Protein AF-A0A8S9JZI7-F1 (afdb_monomer_lite)

Structure (mmCIF, N/CA/C/O backbone):
data_AF-A0A8S9JZI7-F1
#
_entry.id   AF-A0A8S9JZI7-F1
#
loop_
_atom_site.group_PDB
_atom_site.id
_atom_site.type_symbol
_atom_site.label_atom_id
_atom_site.label_alt_id
_atom_site.label_comp_id
_atom_site.label_asym_id
_atom_site.label_entity_id
_atom_site.label_seq_id
_atom_site.pdbx_PDB_ins_code
_atom_site.Cartn_x
_atom_site.Cartn_y
_atom_site.Cartn_z
_atom_site.occupancy
_atom_site.B_iso_or_equiv
_atom_site.auth_seq_id
_atom_site.auth_comp_id
_atom_site.auth_asym_id
_atom_site.auth_atom_id
_atom_site.pdbx_PDB_model_num
ATOM 1 N N . MET A 1 1 ? 31.780 37.799 -27.911 1.00 49.28 1 MET A N 1
ATOM 2 C CA . MET A 1 1 ? 31.728 36.341 -27.677 1.00 49.28 1 MET A CA 1
ATOM 3 C C . MET A 1 1 ? 30.339 35.995 -27.169 1.00 49.28 1 MET A C 1
ATOM 5 O O . MET A 1 1 ? 29.979 36.410 -26.078 1.00 49.28 1 MET A O 1
ATOM 9 N N . THR A 1 2 ? 29.505 35.386 -28.007 1.00 60.00 2 THR A N 1
ATOM 10 C CA . THR A 1 2 ? 28.070 35.192 -27.744 1.00 60.00 2 THR A CA 1
ATOM 11 C C . THR A 1 2 ? 27.805 33.895 -26.982 1.00 60.00 2 THR A C 1
ATOM 13 O O . THR A 1 2 ? 28.453 32.881 -27.229 1.00 60.00 2 THR A O 1
ATOM 16 N N . ILE A 1 3 ? 26.793 33.916 -26.108 1.00 60.69 3 ILE A N 1
ATOM 17 C CA . ILE A 1 3 ? 26.336 32.800 -25.248 1.00 60.69 3 ILE A CA 1
ATOM 18 C C . ILE A 1 3 ? 26.165 31.471 -26.009 1.00 60.69 3 ILE A C 1
ATOM 20 O O . ILE A 1 3 ? 26.388 30.399 -25.453 1.00 60.69 3 ILE A O 1
ATOM 24 N N . ARG A 1 4 ? 25.846 31.527 -27.308 1.00 58.03 4 ARG A N 1
ATOM 25 C CA . ARG A 1 4 ? 25.721 30.343 -28.171 1.00 58.03 4 ARG A CA 1
ATOM 26 C C . ARG A 1 4 ? 27.031 29.548 -28.316 1.00 58.03 4 ARG A C 1
ATOM 28 O O . ARG A 1 4 ? 26.966 28.330 -28.414 1.00 58.03 4 ARG A O 1
ATOM 35 N N . SER A 1 5 ? 28.194 30.204 -28.248 1.00 60.47 5 SER A N 1
ATOM 36 C CA . SER A 1 5 ? 29.512 29.550 -28.326 1.00 60.47 5 SER A CA 1
ATOM 37 C C . SER A 1 5 ? 29.812 28.694 -27.090 1.00 60.47 5 SER A C 1
ATOM 39 O O . SER A 1 5 ? 30.299 27.576 -27.217 1.00 60.47 5 SER A O 1
ATOM 41 N N . LEU A 1 6 ? 29.446 29.175 -25.897 1.00 61.09 6 LEU A N 1
ATOM 42 C CA . LEU A 1 6 ? 29.670 28.470 -24.626 1.00 61.09 6 LEU A CA 1
ATOM 43 C C . LEU A 1 6 ? 28.829 27.187 -24.514 1.00 61.09 6 LEU A C 1
ATOM 45 O O . LEU A 1 6 ? 29.288 26.167 -24.003 1.00 61.09 6 LEU A O 1
ATOM 49 N N . ILE A 1 7 ? 27.600 27.223 -25.037 1.00 61.91 7 ILE A N 1
ATOM 50 C CA . ILE A 1 7 ? 26.684 26.073 -25.044 1.00 61.91 7 ILE A CA 1
ATOM 51 C C . ILE A 1 7 ? 27.202 24.957 -25.966 1.00 61.91 7 ILE A C 1
ATOM 53 O O . ILE A 1 7 ? 26.984 23.774 -25.702 1.00 61.91 7 ILE A O 1
ATOM 57 N N . GLN A 1 8 ? 27.906 25.314 -27.040 1.00 60.41 8 GLN A N 1
ATOM 58 C CA . GLN A 1 8 ? 28.444 24.355 -28.005 1.00 60.41 8 GLN A CA 1
ATOM 59 C C . GLN A 1 8 ? 29.734 23.688 -27.494 1.00 60.41 8 GLN A C 1
ATOM 61 O O . GLN A 1 8 ? 29.970 22.506 -27.752 1.00 60.41 8 GLN A O 1
ATOM 66 N N . GLU A 1 9 ? 30.516 24.404 -26.687 1.00 58.91 9 GLU A N 1
ATOM 67 C CA . GLU A 1 9 ? 31.754 23.911 -26.076 1.00 58.91 9 GLU A CA 1
ATOM 68 C C . GLU A 1 9 ? 31.496 22.946 -24.905 1.00 58.91 9 GLU A C 1
ATOM 70 O O . GLU A 1 9 ? 32.147 21.906 -24.801 1.00 58.91 9 GLU A O 1
ATOM 75 N N . LEU A 1 10 ? 30.451 23.195 -24.104 1.00 58.09 10 LEU A N 1
ATOM 76 C CA . LEU A 1 10 ? 29.973 22.250 -23.082 1.00 58.09 10 LEU A CA 1
ATOM 77 C C . LEU A 1 10 ? 29.383 20.961 -23.676 1.00 58.09 10 LEU A C 1
ATOM 79 O O . LEU A 1 10 ? 29.421 19.915 -23.033 1.00 58.09 10 LEU A O 1
ATOM 83 N N . ARG A 1 11 ? 28.865 21.009 -24.910 1.00 58.34 11 ARG A N 1
ATOM 84 C CA . ARG A 1 11 ? 28.308 19.837 -25.605 1.00 58.34 11 ARG A CA 1
ATOM 85 C C . ARG A 1 11 ? 29.386 18.961 -26.267 1.00 58.34 11 ARG A C 1
ATOM 87 O O . ARG A 1 11 ? 29.094 17.827 -26.626 1.00 58.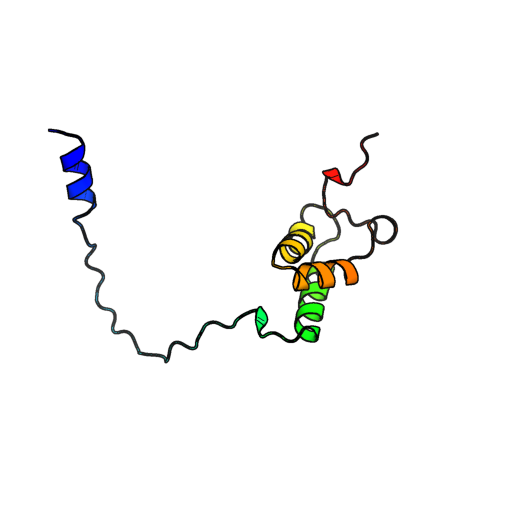34 11 ARG A O 1
ATOM 94 N N . SER A 1 12 ? 30.623 19.451 -26.397 1.00 50.41 12 SER A N 1
ATOM 95 C CA . SER A 1 12 ? 31.685 18.798 -27.186 1.00 50.41 12 SER A CA 1
ATOM 96 C C . SER A 1 12 ? 32.768 18.099 -26.353 1.00 50.41 12 SER A C 1
ATOM 98 O O . SER A 1 12 ? 33.760 17.640 -26.913 1.00 50.41 12 SER A O 1
ATOM 100 N N . ARG A 1 13 ? 32.603 17.976 -25.029 1.00 50.75 13 ARG A N 1
ATOM 101 C CA . ARG A 1 13 ? 33.487 17.160 -24.180 1.00 50.75 13 ARG A CA 1
ATOM 102 C C . ARG A 1 13 ? 32.827 15.825 -23.821 1.00 50.75 13 ARG A C 1
ATOM 104 O O . ARG A 1 13 ? 32.206 15.728 -22.765 1.00 50.75 13 ARG A O 1
ATOM 111 N N . PRO A 1 14 ? 32.988 14.765 -24.631 1.00 49.59 14 PRO A N 1
ATOM 112 C CA . PRO A 1 14 ? 32.847 13.421 -24.109 1.00 49.59 14 PRO A CA 1
ATOM 113 C C . PRO A 1 14 ? 34.036 13.171 -23.178 1.00 49.59 14 PRO A C 1
ATOM 115 O O . PRO A 1 14 ? 35.192 13.110 -23.602 1.00 49.59 14 PRO A O 1
AT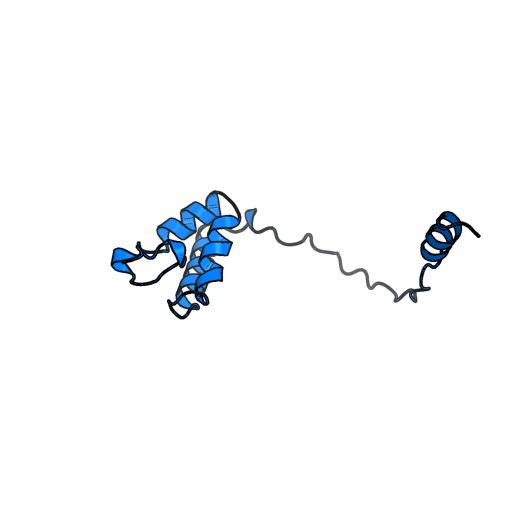OM 118 N N . HIS A 1 15 ? 33.751 13.074 -21.882 1.00 44.50 15 HIS A N 1
ATOM 119 C CA . HIS A 1 15 ? 34.678 12.504 -20.917 1.00 44.50 15 HIS A CA 1
ATOM 120 C C . HIS A 1 15 ? 35.086 11.132 -21.469 1.00 44.50 15 HIS A C 1
ATOM 122 O O . HIS A 1 15 ? 34.227 10.283 -21.703 1.00 44.50 15 HIS A O 1
ATOM 128 N N . ARG A 1 16 ? 36.376 10.941 -21.760 1.00 54.56 16 ARG A N 1
ATOM 129 C CA . ARG A 1 16 ? 36.930 9.660 -22.207 1.00 54.56 16 ARG A CA 1
ATOM 130 C C . ARG A 1 16 ? 36.771 8.667 -21.059 1.00 54.56 16 ARG A C 1
ATOM 132 O O . ARG A 1 16 ? 37.642 8.559 -20.202 1.00 54.56 16 ARG A O 1
ATOM 139 N N . VAL A 1 17 ? 35.620 8.008 -21.005 1.00 48.28 17 VAL A N 1
ATOM 140 C CA . VAL A 1 17 ? 35.385 6.873 -20.122 1.00 48.28 17 VAL A CA 1
ATOM 141 C C . VAL A 1 17 ? 36.163 5.711 -20.724 1.00 48.28 17 VAL A C 1
ATOM 143 O O . VAL A 1 17 ? 36.032 5.391 -21.906 1.00 48.28 17 VAL A O 1
ATOM 146 N N . VAL A 1 18 ? 37.072 5.173 -19.920 1.00 50.56 18 VAL A N 1
ATOM 147 C CA . VAL A 1 18 ? 37.832 3.960 -20.205 1.00 50.56 18 VAL A CA 1
ATOM 148 C C . VAL A 1 18 ? 36.837 2.874 -20.618 1.00 50.56 18 VAL A C 1
ATOM 150 O O . VAL A 1 18 ? 35.838 2.670 -19.935 1.00 50.56 18 VAL A O 1
ATOM 153 N N . HIS A 1 19 ? 37.085 2.211 -21.749 1.00 45.03 19 HIS A N 1
ATOM 154 C CA . HIS A 1 19 ? 36.379 0.986 -22.119 1.00 45.03 19 HIS A CA 1
ATOM 155 C C . HIS A 1 19 ? 36.740 -0.080 -21.077 1.00 45.03 19 HIS A C 1
ATOM 157 O O . HIS A 1 19 ? 37.719 -0.808 -21.228 1.00 45.03 19 HIS A O 1
ATOM 163 N N . GLU A 1 20 ? 35.991 -0.122 -19.981 1.00 44.22 20 GLU A N 1
ATOM 164 C CA . GLU A 1 20 ? 35.992 -1.271 -19.094 1.00 44.22 20 GLU A CA 1
ATOM 165 C C . GLU A 1 20 ? 35.313 -2.397 -19.865 1.00 44.22 20 GLU A C 1
ATOM 167 O O . GLU A 1 20 ? 34.196 -2.240 -20.365 1.00 44.22 20 GLU A O 1
ATOM 172 N N . ALA A 1 21 ? 36.058 -3.478 -20.090 1.00 50.47 21 ALA A N 1
ATOM 173 C CA . ALA A 1 21 ? 35.602 -4.631 -20.841 1.00 50.47 21 ALA A CA 1
ATOM 174 C C . ALA A 1 21 ? 34.310 -5.149 -20.205 1.00 50.47 21 ALA A C 1
ATOM 176 O O . ALA A 1 21 ? 34.338 -5.790 -19.157 1.00 50.47 21 ALA A O 1
ATOM 177 N N . ALA A 1 22 ? 33.179 -4.833 -20.837 1.00 51.97 22 ALA A N 1
ATOM 178 C CA . ALA A 1 22 ? 31.879 -5.328 -20.442 1.00 51.97 22 ALA A CA 1
ATOM 179 C C . ALA A 1 22 ? 31.900 -6.850 -20.584 1.00 51.97 22 ALA A C 1
ATOM 181 O O . ALA A 1 22 ? 31.768 -7.398 -21.682 1.00 51.97 22 ALA A O 1
ATOM 182 N N . S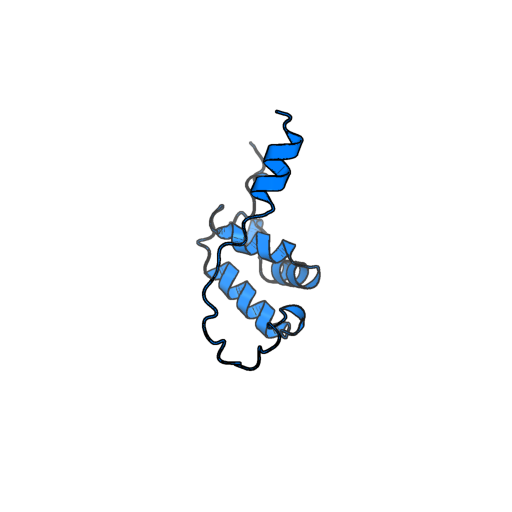ER A 1 23 ? 32.085 -7.538 -19.460 1.00 54.94 23 SER A N 1
ATOM 183 C CA . SER A 1 23 ? 31.632 -8.908 -19.313 1.00 54.94 23 SER A CA 1
ATOM 184 C C . SER A 1 23 ? 30.156 -8.902 -19.696 1.00 54.94 23 SER A C 1
ATOM 186 O O . SER A 1 23 ? 29.315 -8.310 -19.026 1.00 54.94 23 SER A O 1
ATOM 188 N N . THR A 1 24 ? 29.854 -9.478 -20.858 1.00 53.38 24 THR A N 1
ATOM 189 C CA . THR A 1 24 ? 28.485 -9.634 -21.342 1.00 53.38 24 THR A CA 1
ATOM 190 C C . THR A 1 24 ? 27.836 -10.705 -20.477 1.00 53.38 24 THR A C 1
ATOM 192 O O . THR A 1 24 ? 27.792 -11.879 -20.835 1.00 53.38 24 THR A O 1
ATOM 195 N N . THR A 1 25 ? 27.389 -10.323 -19.285 1.00 63.78 25 THR A N 1
ATOM 196 C CA . T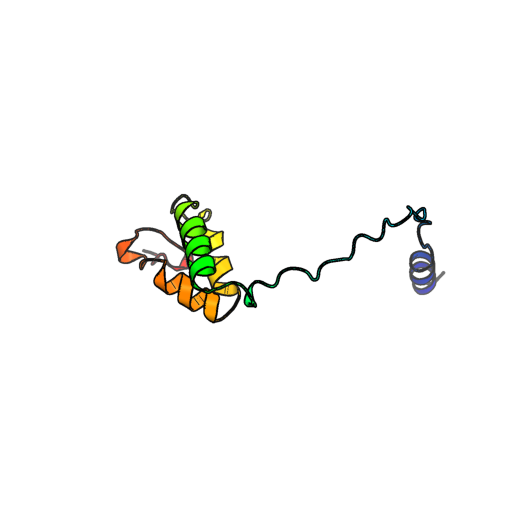HR A 1 25 ? 26.305 -11.042 -18.634 1.00 63.78 25 THR A CA 1
ATOM 197 C C . THR A 1 25 ? 25.078 -10.844 -19.526 1.00 63.78 25 THR A C 1
ATOM 199 O O . THR A 1 25 ? 24.836 -9.718 -19.972 1.00 63.78 25 THR A O 1
ATOM 202 N N . PRO A 1 26 ? 24.325 -11.901 -19.879 1.00 60.59 26 PRO A N 1
ATOM 203 C CA . PRO A 1 26 ? 23.056 -11.704 -20.559 1.00 60.59 26 PRO A CA 1
ATOM 204 C C . PRO A 1 26 ? 22.221 -10.798 -19.655 1.00 60.59 26 PRO A C 1
ATOM 206 O O . PRO A 1 26 ? 21.925 -11.161 -18.517 1.00 60.59 26 PRO A O 1
ATOM 209 N N . VAL A 1 27 ? 21.943 -9.582 -20.123 1.00 66.38 27 VAL A N 1
ATOM 210 C CA . VAL A 1 27 ? 21.113 -8.622 -19.401 1.00 66.38 27 VAL A CA 1
ATOM 211 C C . VAL A 1 27 ? 19.716 -9.219 -19.400 1.00 66.38 27 VAL A C 1
ATOM 213 O O . VAL A 1 27 ? 18.994 -9.136 -20.390 1.00 66.38 27 VAL A O 1
ATOM 216 N N . SER A 1 28 ? 19.377 -9.919 -18.322 1.00 74.69 28 SER A N 1
ATOM 217 C CA . SER A 1 28 ? 18.021 -10.377 -18.066 1.00 74.69 28 SER A CA 1
ATOM 218 C C . SER A 1 28 ? 17.111 -9.155 -18.130 1.00 74.69 28 SER A C 1
ATOM 220 O O . SER A 1 28 ? 17.421 -8.133 -17.511 1.00 74.69 28 SER A O 1
ATOM 222 N N . GLU A 1 29 ? 16.008 -9.246 -18.874 1.00 80.69 29 GLU A N 1
ATOM 223 C CA . GLU A 1 29 ? 14.982 -8.204 -18.846 1.00 80.69 29 GLU A CA 1
ATOM 224 C C . GLU A 1 29 ? 14.617 -7.892 -17.382 1.00 80.69 29 GLU A C 1
ATOM 226 O O . GLU A 1 29 ? 14.469 -8.818 -16.572 1.00 80.69 29 GLU A O 1
ATOM 231 N N . PRO A 1 30 ? 14.512 -6.606 -17.005 1.00 79.75 30 PRO A N 1
ATOM 232 C CA . PRO A 1 30 ? 14.188 -6.236 -15.639 1.00 79.75 30 PRO A CA 1
ATOM 233 C C . PRO A 1 30 ? 12.805 -6.779 -15.281 1.00 79.75 30 PRO A C 1
ATOM 235 O O . PRO A 1 30 ? 11.842 -6.612 -16.032 1.00 79.75 30 PRO A O 1
ATOM 238 N N . PHE A 1 31 ? 12.710 -7.412 -14.112 1.00 84.88 31 PHE A N 1
ATOM 239 C CA . PHE A 1 31 ? 11.456 -7.961 -13.607 1.00 84.88 31 PHE A CA 1
ATOM 240 C C . PHE A 1 31 ? 10.356 -6.894 -13.581 1.00 84.88 31 PHE A C 1
ATOM 242 O O . PHE A 1 31 ? 10.547 -5.791 -13.055 1.00 84.88 31 PHE A O 1
ATOM 249 N N . ARG A 1 32 ? 9.183 -7.231 -14.124 1.00 88.50 32 ARG A N 1
ATOM 250 C CA . ARG A 1 32 ? 8.036 -6.325 -14.164 1.00 88.50 32 ARG A CA 1
ATOM 251 C C . ARG A 1 32 ? 7.093 -6.643 -13.017 1.00 88.50 32 ARG A C 1
ATOM 253 O O . ARG A 1 32 ? 6.536 -7.729 -12.941 1.00 88.50 32 ARG A O 1
ATOM 260 N N . TRP A 1 33 ? 6.803 -5.647 -12.185 1.00 88.88 33 TRP A N 1
ATOM 261 C CA . TRP A 1 33 ? 5.802 -5.761 -11.116 1.00 88.88 33 TRP A CA 1
ATOM 262 C C . TRP A 1 33 ? 4.409 -6.191 -11.599 1.00 88.88 33 TRP A C 1
ATOM 264 O O . TRP A 1 33 ? 3.626 -6.693 -10.803 1.00 88.88 33 TRP A O 1
ATOM 274 N N . SER A 1 34 ? 4.092 -5.998 -12.883 1.00 86.25 34 SER A N 1
ATOM 275 C CA . SER A 1 34 ? 2.847 -6.460 -13.509 1.00 86.25 34 SER A CA 1
ATOM 276 C C . SER A 1 34 ? 2.783 -7.970 -13.747 1.00 86.25 34 SER A C 1
ATOM 278 O O . SER A 1 34 ? 1.702 -8.480 -14.006 1.00 86.25 34 SER A O 1
ATOM 280 N N . GLU A 1 35 ? 3.920 -8.663 -13.729 1.00 90.62 35 GLU A N 1
ATOM 281 C CA . GLU A 1 35 ? 4.003 -10.122 -13.892 1.00 90.62 35 GLU A CA 1
ATOM 282 C C . GLU A 1 35 ? 3.949 -10.847 -12.541 1.00 90.62 35 GLU A C 1
ATOM 284 O O . GLU A 1 35 ? 3.867 -12.072 -12.495 1.00 90.62 35 GLU A O 1
ATOM 289 N N . LEU A 1 36 ? 3.992 -10.096 -11.435 1.00 90.94 36 LEU A N 1
ATOM 290 C CA . LEU A 1 36 ? 3.876 -10.651 -10.097 1.00 90.94 36 LEU A CA 1
ATOM 291 C C . LEU A 1 36 ? 2.434 -11.147 -9.863 1.00 90.94 36 LEU A C 1
ATOM 293 O O . LEU A 1 36 ? 1.504 -10.362 -10.056 1.00 90.94 36 LEU A O 1
ATOM 297 N N . PRO A 1 37 ? 2.234 -12.397 -9.403 1.00 93.44 37 PRO A N 1
ATOM 298 C CA . PRO A 1 37 ? 0.935 -12.867 -8.934 1.00 93.44 37 PRO A CA 1
ATOM 299 C C . PRO A 1 37 ? 0.354 -11.954 -7.849 1.00 93.44 37 PRO A C 1
ATOM 301 O O . PRO A 1 37 ? 1.080 -11.477 -6.968 1.00 93.44 37 PRO A O 1
ATOM 304 N N . ASP A 1 38 ? -0.962 -11.748 -7.883 1.00 92.56 38 ASP A N 1
ATOM 305 C CA . ASP A 1 38 ? -1.657 -10.854 -6.954 1.00 92.56 38 ASP A CA 1
ATOM 306 C C . ASP A 1 38 ? -1.492 -11.304 -5.494 1.00 92.56 38 ASP A C 1
ATOM 308 O O . ASP A 1 38 ? -1.436 -10.465 -4.597 1.00 92.56 38 ASP A O 1
ATOM 312 N N . GLU A 1 39 ? -1.360 -12.608 -5.234 1.00 94.50 39 GLU A N 1
ATOM 313 C CA . GLU A 1 39 ? -1.116 -13.168 -3.901 1.00 94.50 39 GLU A CA 1
ATOM 314 C C . GLU A 1 39 ? 0.217 -12.679 -3.328 1.00 94.50 39 GLU A C 1
ATOM 316 O O . GLU A 1 39 ? 0.278 -12.210 -2.190 1.00 94.50 39 GLU A O 1
ATOM 321 N N . LEU A 1 40 ? 1.277 -12.703 -4.140 1.00 95.19 40 LEU A N 1
ATOM 322 C CA . LEU A 1 40 ? 2.585 -12.198 -3.727 1.00 95.19 40 LEU A CA 1
ATOM 323 C C . LEU A 1 40 ? 2.564 -10.678 -3.570 1.00 95.19 40 LEU A C 1
ATOM 325 O O . LEU A 1 40 ? 3.158 -10.144 -2.633 1.00 95.19 40 LEU A O 1
ATOM 329 N N . LEU A 1 41 ? 1.846 -9.970 -4.444 1.00 94.69 41 LEU A N 1
ATOM 330 C CA . LEU A 1 41 ? 1.677 -8.528 -4.307 1.00 94.69 41 LEU A CA 1
ATOM 331 C C . LEU A 1 41 ? 0.957 -8.168 -2.997 1.00 94.69 41 LEU A C 1
ATOM 333 O O . LEU A 1 41 ? 1.391 -7.261 -2.286 1.00 94.69 41 LEU A O 1
ATOM 337 N N . ARG A 1 42 ? -0.102 -8.902 -2.637 1.00 95.75 42 ARG A N 1
ATOM 338 C CA . ARG A 1 42 ? -0.813 -8.744 -1.357 1.00 95.75 42 ARG A CA 1
ATOM 339 C C . ARG A 1 42 ? 0.121 -8.944 -0.176 1.00 95.75 42 ARG A C 1
ATOM 341 O O . ARG A 1 42 ? 0.138 -8.107 0.721 1.00 95.75 42 ARG A O 1
ATOM 348 N N . GLU A 1 43 ? 0.924 -10.003 -0.184 1.00 96.31 43 GLU A N 1
ATOM 349 C CA . GLU A 1 43 ? 1.880 -10.252 0.892 1.00 96.31 43 GLU A CA 1
ATOM 350 C C . GLU A 1 43 ? 2.906 -9.127 1.049 1.00 96.31 43 GLU A C 1
ATOM 352 O O . GLU A 1 43 ? 3.241 -8.741 2.171 1.00 96.31 43 GLU A O 1
ATOM 357 N N . ILE A 1 44 ? 3.419 -8.591 -0.061 1.00 95.06 44 ILE A N 1
ATOM 358 C CA . ILE A 1 44 ? 4.345 -7.455 -0.035 1.00 95.06 44 ILE A CA 1
ATOM 359 C C . ILE A 1 44 ? 3.659 -6.243 0.595 1.00 95.06 44 ILE A C 1
ATOM 361 O O . ILE A 1 44 ? 4.223 -5.618 1.489 1.00 95.06 44 ILE A O 1
ATOM 365 N N . LEU A 1 45 ? 2.432 -5.936 0.180 1.00 94.50 45 LEU A N 1
ATOM 366 C CA . LEU A 1 45 ? 1.671 -4.804 0.705 1.00 94.50 45 LEU A CA 1
ATOM 367 C C . LEU A 1 45 ? 1.304 -4.973 2.189 1.00 94.50 45 LEU A C 1
ATOM 369 O O . LEU A 1 45 ? 1.356 -3.994 2.931 1.00 94.50 45 LEU A O 1
ATOM 373 N N . ILE A 1 46 ? 1.008 -6.194 2.650 1.00 94.75 46 ILE A N 1
ATOM 374 C CA . ILE A 1 46 ? 0.830 -6.498 4.079 1.00 94.75 46 ILE A CA 1
ATOM 375 C C . ILE A 1 46 ? 2.128 -6.218 4.832 1.00 94.75 46 ILE A C 1
ATOM 377 O O . ILE A 1 46 ? 2.105 -5.531 5.850 1.00 94.75 46 ILE A O 1
ATOM 381 N N . ARG A 1 47 ? 3.272 -6.691 4.318 1.00 95.00 47 ARG A N 1
ATOM 382 C CA . ARG A 1 47 ? 4.575 -6.423 4.941 1.00 95.00 47 ARG A CA 1
ATOM 383 C C . ARG A 1 47 ? 4.846 -4.923 5.035 1.00 95.00 47 ARG A C 1
ATOM 385 O O . ARG A 1 47 ? 5.245 -4.471 6.103 1.00 95.00 47 ARG A O 1
ATOM 392 N N . VAL A 1 48 ? 4.561 -4.160 3.978 1.00 93.31 48 VAL A N 1
ATOM 393 C CA . VAL A 1 48 ? 4.667 -2.689 3.974 1.00 93.31 48 VAL A CA 1
ATOM 394 C C . VAL A 1 48 ? 3.786 -2.072 5.066 1.00 93.31 48 VAL A C 1
ATOM 396 O O . VAL A 1 48 ? 4.279 -1.298 5.877 1.00 93.31 48 VAL A O 1
ATOM 399 N N . GLU A 1 49 ? 2.512 -2.462 5.152 1.00 90.62 49 GLU A N 1
ATOM 400 C CA . GLU A 1 49 ? 1.582 -1.957 6.173 1.00 90.62 49 GLU A CA 1
ATOM 401 C C . GLU A 1 49 ? 2.007 -2.301 7.612 1.00 90.62 49 GLU A C 1
ATOM 403 O O . GLU A 1 49 ? 1.766 -1.520 8.534 1.00 90.62 49 GLU A O 1
ATOM 408 N N . THR A 1 50 ? 2.614 -3.470 7.824 1.00 90.19 50 THR A N 1
ATOM 409 C CA . THR A 1 50 ? 3.073 -3.911 9.153 1.00 90.19 50 THR A CA 1
ATOM 410 C C . THR A 1 50 ? 4.433 -3.349 9.554 1.00 90.19 50 THR A C 1
ATOM 412 O O . THR A 1 50 ? 4.709 -3.251 10.746 1.00 90.19 50 THR A O 1
ATOM 415 N N . ALA A 1 51 ? 5.283 -3.007 8.582 1.00 88.69 51 ALA A N 1
ATOM 416 C CA . ALA A 1 51 ? 6.610 -2.455 8.834 1.00 88.69 51 ALA A CA 1
ATOM 417 C C . ALA A 1 51 ? 6.546 -0.994 9.299 1.00 88.69 51 ALA A C 1
ATOM 419 O O . ALA A 1 51 ? 7.428 -0.548 10.029 1.00 88.69 51 ALA A O 1
ATOM 420 N N . ASP A 1 52 ? 5.506 -0.265 8.892 1.00 83.81 52 ASP A N 1
ATOM 421 C CA . ASP A 1 52 ? 5.305 1.124 9.277 1.00 83.81 52 ASP A CA 1
ATOM 422 C C . ASP A 1 52 ? 4.708 1.220 10.696 1.00 83.81 52 ASP A C 1
ATOM 424 O O . ASP A 1 52 ? 3.752 0.530 11.058 1.00 83.81 52 ASP A O 1
ATOM 428 N N . ASN A 1 53 ? 5.229 2.149 11.497 1.00 77.12 53 ASN A N 1
ATOM 429 C CA . ASN A 1 53 ? 4.941 2.316 12.928 1.00 77.12 53 ASN A CA 1
ATOM 430 C C . ASN A 1 53 ? 3.518 2.853 13.225 1.00 77.12 53 ASN A C 1
ATOM 432 O O . ASN A 1 53 ? 3.227 3.252 14.347 1.00 77.12 53 ASN A O 1
ATOM 436 N N . GLY A 1 54 ? 2.631 2.882 12.226 1.00 76.25 54 GLY A N 1
ATOM 437 C CA . GLY A 1 54 ? 1.226 3.291 12.329 1.00 76.25 54 GLY A CA 1
ATOM 438 C C . GLY A 1 54 ? 0.970 4.791 12.161 1.00 76.25 54 GLY A C 1
ATOM 439 O O . GLY A 1 54 ? -0.052 5.160 11.579 1.00 76.25 54 GLY A O 1
ATOM 440 N N . ASP A 1 55 ? 1.910 5.640 12.578 1.00 79.62 55 ASP A N 1
ATOM 441 C CA . ASP A 1 55 ? 1.759 7.095 12.519 1.00 79.62 55 ASP A CA 1
ATOM 442 C C . ASP A 1 55 ? 2.204 7.692 11.179 1.00 79.62 55 ASP A C 1
ATOM 444 O O . ASP A 1 55 ? 3.191 7.283 10.557 1.00 79.62 55 ASP A O 1
ATOM 448 N N . TRP A 1 56 ? 1.523 8.744 10.739 1.00 80.25 56 TRP A N 1
ATOM 449 C CA . TRP A 1 56 ? 2.047 9.597 9.677 1.00 80.25 56 TRP A CA 1
ATOM 450 C C . TRP A 1 56 ? 3.256 10.405 10.198 1.00 80.25 56 TRP A C 1
ATOM 452 O O . TRP A 1 56 ? 3.159 10.957 11.292 1.00 80.25 56 TRP A O 1
ATOM 462 N N . PRO A 1 57 ? 4.384 10.543 9.463 1.00 85.75 57 PRO A N 1
ATOM 463 C CA . PRO A 1 57 ? 4.628 10.196 8.057 1.00 85.75 57 PRO A CA 1
ATOM 464 C C . PRO A 1 57 ? 5.275 8.825 7.823 1.00 85.75 57 PRO A C 1
ATOM 466 O O . PRO A 1 57 ? 5.610 8.515 6.678 1.00 85.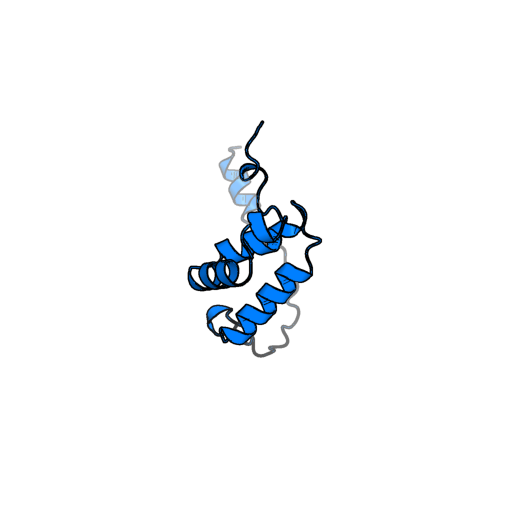75 57 PRO A O 1
ATOM 469 N N . SER A 1 58 ? 5.474 8.013 8.867 1.00 84.31 58 SER A N 1
ATOM 470 C CA . SER A 1 58 ? 6.085 6.683 8.718 1.00 84.31 58 SER A CA 1
ATOM 471 C C . SER A 1 58 ? 5.286 5.814 7.739 1.00 84.31 58 SER A C 1
ATOM 473 O O . SER A 1 58 ? 5.871 5.188 6.867 1.00 84.31 58 SER A O 1
ATOM 475 N N . ARG A 1 59 ? 3.952 5.952 7.745 1.00 86.25 59 ARG A N 1
ATOM 476 C CA . ARG A 1 59 ? 3.003 5.237 6.875 1.00 86.25 59 ARG A CA 1
ATOM 477 C C . ARG A 1 59 ? 2.897 5.726 5.417 1.00 86.25 59 ARG A C 1
ATOM 479 O O . ARG A 1 59 ? 1.955 5.392 4.695 1.00 86.25 59 ARG A O 1
ATOM 486 N N . ARG A 1 60 ? 3.834 6.558 4.945 1.00 89.00 60 ARG A N 1
ATOM 487 C CA . ARG A 1 60 ? 3.818 7.118 3.574 1.00 89.00 60 ARG A CA 1
ATOM 488 C C . ARG A 1 60 ? 3.977 6.068 2.473 1.00 89.00 60 ARG A C 1
ATOM 490 O O . ARG A 1 60 ? 3.528 6.293 1.350 1.00 89.00 60 ARG A O 1
ATOM 497 N N . SER A 1 61 ? 4.613 4.940 2.782 1.00 91.88 61 SER A N 1
ATOM 498 C CA . SER A 1 61 ? 4.891 3.867 1.824 1.00 91.88 61 SER A CA 1
ATOM 499 C C . SER A 1 61 ? 3.595 3.227 1.330 1.00 91.88 61 SER A C 1
ATOM 501 O O . SER A 1 61 ? 3.395 3.079 0.128 1.00 91.88 61 SER A O 1
ATOM 503 N N . VAL A 1 62 ? 2.661 2.969 2.247 1.00 91.88 62 VAL A N 1
ATOM 504 C CA . VAL A 1 62 ? 1.318 2.444 1.955 1.00 91.88 62 VAL A CA 1
ATOM 505 C C . VAL A 1 62 ? 0.562 3.347 0.974 1.00 91.88 62 VAL A C 1
ATOM 507 O O . VAL A 1 62 ? -0.026 2.882 -0.006 1.00 91.88 62 VAL A O 1
ATOM 510 N N . VAL A 1 63 ? 0.626 4.662 1.197 1.00 89.94 63 VAL A N 1
ATOM 511 C CA . VAL A 1 63 ? 0.019 5.662 0.310 1.00 89.94 63 VAL A CA 1
ATOM 512 C C . VAL A 1 63 ? 0.671 5.650 -1.072 1.00 89.94 63 VAL A C 1
ATOM 514 O O . VAL A 1 63 ? -0.033 5.677 -2.083 1.00 89.94 63 VAL A O 1
ATOM 517 N N . ALA A 1 64 ? 2.003 5.587 -1.131 1.00 92.44 64 ALA A N 1
ATOM 518 C CA . ALA A 1 64 ? 2.733 5.514 -2.392 1.00 92.44 64 ALA A CA 1
ATOM 519 C C . ALA A 1 64 ? 2.348 4.258 -3.193 1.00 92.44 64 ALA A C 1
ATOM 521 O O . ALA A 1 64 ? 2.087 4.355 -4.393 1.00 92.44 64 ALA A O 1
ATOM 522 N N . CYS A 1 65 ? 2.205 3.105 -2.530 1.00 93.81 65 CYS A N 1
ATOM 523 C CA . CYS A 1 65 ? 1.740 1.864 -3.148 1.00 93.81 65 CYS A CA 1
ATOM 524 C C . CYS A 1 65 ? 0.348 2.013 -3.786 1.00 93.81 65 CYS A C 1
ATOM 526 O O . CYS A 1 65 ? 0.146 1.591 -4.924 1.00 93.81 65 CYS A O 1
ATOM 528 N N . ALA A 1 66 ? -0.598 2.690 -3.125 1.00 92.75 66 ALA A N 1
ATOM 529 C CA . ALA A 1 66 ? -1.929 2.952 -3.690 1.00 92.75 66 ALA A CA 1
ATOM 530 C C . ALA A 1 66 ? -1.914 3.869 -4.936 1.00 92.75 66 ALA A C 1
ATOM 532 O O . ALA A 1 66 ? -2.917 3.974 -5.658 1.00 92.75 66 ALA A O 1
ATOM 533 N N . GLY A 1 67 ? -0.793 4.555 -5.176 1.00 93.00 67 GLY A N 1
ATOM 534 C CA . GLY A 1 67 ? -0.558 5.431 -6.320 1.00 93.00 67 GLY A CA 1
ATOM 535 C C . GLY A 1 67 ? -0.022 4.733 -7.572 1.00 93.00 67 GLY A C 1
ATOM 536 O O . GLY A 1 67 ? -0.114 5.321 -8.645 1.00 93.00 67 GLY A O 1
ATOM 537 N N . VAL A 1 68 ? 0.490 3.499 -7.470 1.00 94.94 68 VAL A N 1
ATOM 538 C CA . VAL A 1 68 ? 1.212 2.818 -8.566 1.00 94.94 68 VAL A CA 1
ATOM 539 C C . VAL A 1 68 ? 0.309 2.526 -9.768 1.00 94.94 68 VAL A C 1
ATOM 541 O O . VAL A 1 68 ? 0.593 2.948 -10.887 1.00 94.94 68 VAL A O 1
ATOM 544 N N . CYS A 1 69 ? -0.789 1.799 -9.560 1.00 93.62 69 CYS A N 1
ATOM 545 C CA . CYS A 1 69 ? -1.776 1.505 -10.599 1.00 93.62 69 CYS A CA 1
ATOM 546 C C . CYS A 1 69 ? -3.135 1.133 -9.980 1.00 93.62 69 CYS A C 1
ATOM 548 O O . CYS A 1 69 ? -3.302 1.124 -8.758 1.00 93.62 69 CYS A O 1
ATOM 550 N N . ARG A 1 70 ? -4.133 0.816 -10.820 1.00 94.00 70 ARG A N 1
ATOM 551 C CA . ARG A 1 70 ? -5.480 0.436 -10.353 1.00 94.00 70 ARG A CA 1
ATOM 552 C C . ARG A 1 70 ? -5.469 -0.828 -9.489 1.00 94.00 70 ARG A C 1
ATOM 554 O O . ARG A 1 70 ? -6.137 -0.834 -8.463 1.00 94.00 70 ARG A O 1
ATOM 561 N N . VAL A 1 71 ? -4.707 -1.852 -9.880 1.00 93.38 71 VAL A N 1
ATOM 562 C CA . VAL A 1 71 ? -4.610 -3.126 -9.142 1.00 93.38 71 VAL A CA 1
ATOM 563 C C . VAL A 1 71 ? -4.027 -2.889 -7.754 1.00 93.38 71 VAL A C 1
ATOM 565 O O . VAL A 1 71 ? -4.680 -3.182 -6.759 1.00 93.38 71 VAL A O 1
ATOM 568 N N . TRP A 1 72 ? -2.872 -2.225 -7.678 1.00 95.44 72 TRP A N 1
ATOM 569 C CA . TRP A 1 72 ? -2.233 -1.882 -6.406 1.00 95.44 72 TRP A CA 1
ATOM 570 C C . TRP A 1 72 ? -3.161 -1.073 -5.495 1.00 95.44 72 TRP A C 1
ATOM 572 O O . TRP A 1 72 ? -3.269 -1.361 -4.308 1.00 95.44 72 TRP A O 1
ATOM 582 N N . ARG A 1 73 ? -3.903 -0.104 -6.047 1.00 94.19 73 ARG A N 1
ATOM 583 C CA . ARG A 1 73 ? -4.887 0.667 -5.277 1.00 94.19 73 ARG A CA 1
ATOM 584 C C . ARG A 1 73 ? -5.997 -0.199 -4.685 1.00 94.19 73 ARG A C 1
ATOM 586 O O . ARG A 1 73 ? -6.411 0.060 -3.559 1.00 94.19 73 ARG A O 1
ATOM 593 N N . MET A 1 74 ? -6.519 -1.164 -5.441 1.00 94.00 74 MET A N 1
ATOM 594 C CA . MET A 1 74 ? -7.566 -2.064 -4.949 1.00 94.00 74 MET A CA 1
ATOM 595 C C . MET A 1 74 ? -7.038 -2.946 -3.818 1.00 94.00 74 MET A C 1
ATOM 597 O O . MET A 1 74 ? -7.680 -3.030 -2.778 1.00 94.00 74 MET A O 1
ATOM 601 N N . LEU A 1 75 ? -5.834 -3.499 -3.978 1.00 94.69 75 LEU A N 1
ATOM 602 C CA . LEU A 1 75 ? -5.197 -4.323 -2.952 1.00 94.69 75 LEU A CA 1
ATOM 603 C C . LEU A 1 75 ? -4.890 -3.531 -1.678 1.00 94.69 75 LEU A C 1
ATOM 605 O O . LEU A 1 75 ? -5.199 -3.988 -0.583 1.00 94.69 75 LEU A O 1
ATOM 609 N N . VAL A 1 76 ? -4.358 -2.310 -1.798 1.00 93.56 76 VAL A N 1
ATOM 610 C CA . VAL A 1 76 ? -4.103 -1.458 -0.625 1.00 93.56 76 VAL A CA 1
ATOM 611 C C . VAL A 1 76 ? -5.398 -1.140 0.126 1.00 93.56 76 VAL A C 1
ATOM 613 O O . VAL A 1 76 ? -5.397 -1.165 1.350 1.00 93.56 76 VAL A O 1
ATOM 616 N N . LYS A 1 77 ? -6.515 -0.888 -0.571 1.00 90.19 77 LYS A N 1
ATOM 617 C CA . LYS A 1 77 ? -7.819 -0.666 0.082 1.00 90.19 77 LYS A CA 1
ATOM 618 C C . LYS A 1 77 ? -8.323 -1.881 0.857 1.00 90.19 77 LYS A C 1
ATOM 620 O O . LYS A 1 77 ? -9.027 -1.704 1.840 1.00 90.19 77 LYS A O 1
ATOM 625 N N . GLU A 1 78 ? -8.017 -3.085 0.387 1.00 91.56 78 GLU A N 1
ATOM 626 C CA . GLU A 1 78 ? -8.406 -4.321 1.064 1.00 91.56 78 GLU A CA 1
ATOM 627 C C . GLU A 1 78 ? -7.557 -4.570 2.318 1.00 91.56 78 GLU A C 1
ATOM 62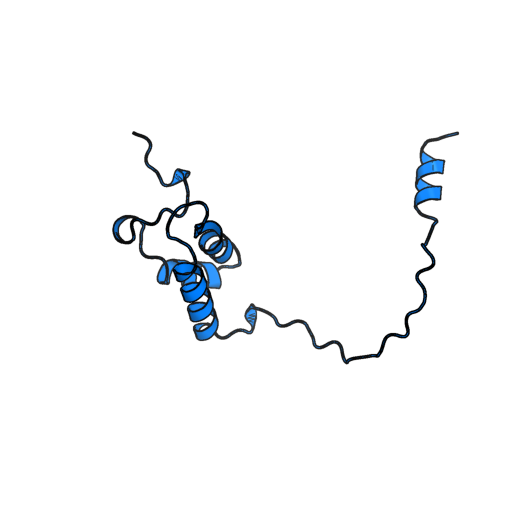9 O O . GLU A 1 78 ? -8.068 -5.017 3.340 1.00 91.56 78 GLU A O 1
ATOM 634 N N . ILE A 1 79 ? -6.266 -4.243 2.246 1.00 91.75 79 ILE A N 1
ATOM 635 C CA . ILE A 1 79 ? -5.297 -4.479 3.324 1.00 91.75 79 ILE A CA 1
ATOM 636 C C . ILE A 1 79 ? -5.406 -3.419 4.425 1.00 91.75 79 ILE A C 1
ATOM 638 O O . ILE A 1 79 ? -5.265 -3.721 5.611 1.00 91.75 79 ILE A O 1
ATOM 642 N N . VAL A 1 80 ? -5.640 -2.163 4.049 1.00 88.56 80 VAL A N 1
ATOM 643 C CA . VAL A 1 80 ? -5.707 -1.044 4.987 1.00 88.56 80 VAL A CA 1
ATOM 644 C C . VAL A 1 80 ? -7.113 -0.943 5.560 1.00 88.56 80 VAL A C 1
ATOM 646 O O . VAL A 1 80 ? -8.042 -0.494 4.890 1.00 88.56 80 VAL A O 1
ATOM 649 N N . ALA A 1 81 ? -7.259 -1.309 6.833 1.00 81.81 81 ALA A N 1
ATOM 650 C CA . ALA A 1 81 ? -8.478 -1.030 7.577 1.00 81.81 81 ALA A CA 1
ATOM 651 C C . ALA A 1 81 ? -8.757 0.481 7.608 1.00 81.81 81 ALA A C 1
ATOM 653 O O . ALA A 1 81 ? -7.835 1.301 7.692 1.00 81.81 81 ALA A O 1
ATOM 654 N N . VAL A 1 82 ? -10.041 0.846 7.567 1.00 82.25 82 VAL A N 1
ATOM 655 C CA . VAL A 1 82 ? -10.455 2.251 7.612 1.00 82.25 82 VAL A CA 1
ATOM 656 C C . VAL A 1 82 ? -9.888 2.944 8.862 1.00 82.25 82 VAL A C 1
ATOM 658 O O . VAL A 1 82 ? -9.692 2.280 9.890 1.00 82.25 82 VAL A O 1
ATOM 661 N N . PRO A 1 83 ? -9.580 4.251 8.800 1.00 78.50 83 PRO A N 1
ATOM 662 C CA . PRO A 1 83 ? -8.980 4.973 9.921 1.00 78.50 83 PRO A CA 1
ATOM 663 C C . PRO A 1 83 ? -9.764 4.830 11.232 1.00 78.50 83 PRO A C 1
ATOM 665 O O . PRO A 1 83 ? -9.159 4.750 12.295 1.00 78.50 83 PRO A O 1
ATOM 668 N N . GLU A 1 84 ? -11.093 4.724 11.152 1.00 81.38 84 GLU A N 1
ATOM 669 C CA . GLU A 1 84 ? -11.997 4.548 12.292 1.00 81.38 84 GLU A CA 1
ATOM 670 C C . GLU A 1 84 ? -11.771 3.229 13.049 1.00 81.38 84 GLU A C 1
ATOM 672 O O . GLU A 1 84 ? -12.070 3.150 14.236 1.00 81.38 84 GLU A O 1
ATOM 677 N N . LEU A 1 85 ? -11.250 2.198 12.375 1.00 82.12 85 LEU A N 1
ATOM 678 C CA . LEU A 1 85 ? -10.945 0.893 12.971 1.00 82.12 85 LEU A CA 1
ATOM 679 C C . LEU A 1 85 ? -9.464 0.746 13.320 1.00 82.12 85 LEU A C 1
ATOM 681 O O . LEU A 1 85 ? -9.123 0.110 14.313 1.00 82.12 85 LEU A O 1
ATOM 685 N N . SER A 1 86 ? -8.576 1.288 12.484 1.00 81.19 86 SER A N 1
ATOM 686 C CA . SER A 1 86 ? -7.132 1.095 12.638 1.00 81.19 86 SER A CA 1
ATOM 687 C C . SER A 1 86 ? -6.465 2.118 13.550 1.00 81.19 86 SER A C 1
ATOM 689 O O . SER A 1 86 ? -5.349 1.869 13.998 1.00 81.19 86 SER A O 1
ATOM 691 N N . SER A 1 87 ? -7.091 3.277 13.779 1.00 80.94 87 SER A N 1
ATOM 692 C CA . SER A 1 87 ? -6.464 4.453 14.403 1.00 80.94 87 SER A CA 1
ATOM 693 C C . SER A 1 87 ? -5.177 4.917 13.700 1.00 80.94 87 SER A C 1
ATOM 695 O O . SER A 1 87 ? -4.432 5.728 14.243 1.00 80.94 87 SER A O 1
ATOM 697 N N . LYS A 1 88 ? -4.902 4.425 12.483 1.00 81.62 88 LYS A N 1
ATOM 698 C CA . LYS A 1 88 ? -3.694 4.731 11.714 1.00 81.62 88 LYS A CA 1
ATOM 699 C C . LYS A 1 88 ? -4.013 5.759 10.638 1.00 81.62 88 LYS A C 1
ATOM 701 O O . LYS A 1 88 ? -4.704 5.470 9.659 1.00 81.62 88 LYS A O 1
ATOM 706 N N . LEU A 1 89 ? -3.460 6.956 10.775 1.00 71.88 89 LEU A N 1
ATOM 707 C CA . LEU A 1 89 ? -3.668 8.036 9.812 1.00 71.88 89 LEU A CA 1
ATOM 708 C C . LEU A 1 89 ? -2.778 7.848 8.579 1.00 71.88 89 LEU A C 1
ATOM 710 O O . LEU A 1 89 ? -1.562 7.719 8.685 1.00 71.88 89 LEU A O 1
ATOM 714 N N . THR A 1 90 ? -3.380 7.873 7.390 1.00 74.19 90 THR A N 1
ATOM 715 C CA . THR A 1 90 ? -2.647 7.850 6.110 1.00 74.19 90 THR A CA 1
ATOM 716 C C . THR A 1 90 ? -2.327 9.239 5.573 1.00 74.19 90 THR A C 1
ATOM 718 O O . THR A 1 90 ? -1.432 9.361 4.749 1.00 74.19 90 THR A O 1
ATOM 721 N N . PHE A 1 91 ? -3.036 10.286 6.008 1.00 73.44 91 PHE A N 1
ATOM 722 C CA . PHE A 1 91 ? -2.756 11.663 5.604 1.00 73.44 91 PHE A CA 1
ATOM 723 C C . PHE A 1 91 ? -3.080 12.663 6.718 1.00 73.44 91 PHE A C 1
ATOM 725 O O . PHE A 1 91 ? -4.120 12.526 7.363 1.00 73.44 91 PHE A O 1
ATOM 732 N N . PRO A 1 92 ? -2.294 13.746 6.864 1.00 68.12 92 PRO A N 1
ATOM 733 C CA . PRO A 1 92 ? -2.638 14.857 7.748 1.00 68.12 92 PRO A CA 1
ATOM 734 C C . PRO A 1 92 ? -3.989 15.491 7.408 1.00 68.12 92 PRO A C 1
ATOM 736 O O . PRO A 1 92 ? -4.724 15.867 8.309 1.00 68.12 92 PRO A O 1
ATOM 739 N N . ILE A 1 93 ? -4.351 15.563 6.119 1.00 71.75 93 ILE A N 1
ATOM 740 C CA . ILE A 1 93 ? -5.633 16.140 5.675 1.00 71.75 93 ILE A CA 1
ATOM 741 C C . ILE A 1 93 ? -6.847 15.271 6.048 1.00 71.75 93 ILE A C 1
ATOM 743 O O . ILE A 1 93 ? -7.977 15.742 6.005 1.00 71.75 93 ILE A O 1
ATOM 747 N N . SER A 1 94 ? -6.629 14.006 6.426 1.00 65.88 94 SER A N 1
ATOM 748 C CA . SER A 1 94 ? -7.683 13.131 6.953 1.00 65.88 94 SER A CA 1
ATOM 749 C C . SER A 1 94 ? -8.047 13.457 8.406 1.00 65.88 94 SER A C 1
ATOM 751 O O . SER A 1 94 ? -9.038 12.933 8.909 1.00 65.88 94 SER A O 1
ATOM 753 N N . LEU A 1 95 ? -7.289 14.331 9.078 1.00 63.97 95 LEU A N 1
ATOM 754 C CA . LEU A 1 95 ? -7.688 14.902 10.357 1.00 63.97 95 LEU A CA 1
ATOM 755 C C . LEU A 1 95 ? -8.781 15.944 10.108 1.00 63.97 95 LEU A C 1
ATOM 757 O O . LEU A 1 95 ? -8.529 16.985 9.499 1.00 63.97 95 LEU A O 1
ATOM 761 N N . LYS A 1 96 ? -9.996 15.691 10.608 1.00 61.56 96 LYS A N 1
ATOM 762 C CA . LYS A 1 96 ? -10.967 16.774 10.793 1.00 61.56 96 LYS A CA 1
ATOM 763 C C . LYS A 1 96 ? -10.333 17.776 11.752 1.00 61.56 96 LYS A C 1
ATOM 765 O O . LYS A 1 96 ? -10.066 17.435 12.901 1.00 61.56 96 LYS A O 1
ATOM 770 N N . GLN A 1 97 ? -10.042 18.974 11.257 1.00 57.34 97 GLN A N 1
ATOM 771 C CA . GLN A 1 97 ? -9.627 20.073 12.118 1.00 57.34 97 GLN A CA 1
ATOM 772 C C . GLN A 1 97 ? -10.790 20.399 13.060 1.00 57.34 97 GLN A C 1
ATOM 774 O O . GLN A 1 97 ? -11.937 20.478 12.612 1.00 57.34 97 GLN A O 1
ATOM 779 N N . VAL A 1 98 ? -10.485 20.494 14.354 1.00 51.34 98 VAL A N 1
ATOM 780 C CA . VAL A 1 98 ? -11.382 21.040 15.381 1.00 51.34 98 VAL A CA 1
ATOM 781 C C . VAL A 1 98 ? -11.390 22.557 15.325 1.00 51.34 98 VAL A C 1
ATOM 783 O O . VAL A 1 98 ? -10.314 23.131 15.041 1.00 51.34 98 VAL A O 1
#

Foldseek 3Di:
DDPVVVVVVVVPDDPPDPPPPPPCDPPDDPDDPVPDPLVVLLVVLLCLCVVFPLEPPSNQVLVVQLVPDPSSVVSSVVNDDDCVPSVRDNDPVVDPDD

Secondary structure (DSSP, 8-state):
--HHHHHHHHTS---------------PPPPPGGGS-HHHHHHHHHHHHHHS-SSTTTTHHHHHHHHS-HHHHHHHHHHS--HHHH---S-GGGS---

Radius of gyration: 23.48 Å; chains: 1; bounding box: 50×50×44 Å

Organism: Brassica cretica (NCBI:txid69181)

InterPro domains:
  IPR001810 F-box domain [PF12937] (33-77)
  IPR036047 F-box-like domain superfamily [SSF81383] (25-77)

pLDDT: mean 77.18, std 16.41, range [44.22, 96.31]

Sequence (98 aa):
MTIRSLIQELRSRPHRVVHEAASTTPVSEPFRWSELPDELLREILIRVETADNGDWPSRRSVVACAGVCRVWRMLVKEIVAVPELSSKLTFPISLKQV